Protein AF-A0A1M2VSK2-F1 (afdb_monomer_lite)

pLDDT: mean 83.76, std 17.04, range [34.66, 97.5]

Secondary structure (DSSP, 8-state):
--------------HHHHHTTHHHHHHHHHHHHH-HHHHHHHHT--STT-B-TT--BGGGHHHHHHHHHHHHH-GGGHHHHHHHHHTTHHHH-

Organism: Trametes pubescens (NCBI:txid154538)

Structure (mmCIF, N/CA/C/O backbone):
data_AF-A0A1M2VSK2-F1
#
_entry.id   AF-A0A1M2VSK2-F1
#
loop_
_atom_site.group_PDB
_atom_site.id
_atom_site.type_symbol
_atom_site.label_atom_id
_atom_site.label_alt_id
_atom_site.label_comp_id
_atom_site.label_asym_id
_atom_site.label_entity_id
_atom_site.label_seq_id
_atom_site.pdbx_PDB_ins_code
_atom_site.Cartn_x
_atom_site.Cartn_y
_atom_site.Cartn_z
_atom_site.occupancy
_atom_site.B_iso_or_equiv
_atom_site.auth_seq_id
_atom_site.auth_comp_id
_atom_site.auth_asym_id
_atom_site.auth_atom_id
_atom_site.pdbx_PDB_model_num
ATOM 1 N N . MET A 1 1 ? 34.321 -21.859 7.465 1.00 45.84 1 MET A N 1
ATOM 2 C CA . MET A 1 1 ? 33.126 -22.124 6.633 1.00 45.84 1 MET A CA 1
ATOM 3 C C . MET A 1 1 ? 31.898 -22.144 7.533 1.00 45.84 1 MET A C 1
ATOM 5 O O . MET A 1 1 ? 31.665 -23.164 8.166 1.00 45.84 1 MET A O 1
ATOM 9 N N . HIS A 1 2 ? 31.149 -21.045 7.640 1.00 34.66 2 HIS A N 1
ATOM 10 C CA . HIS A 1 2 ? 29.816 -21.027 8.260 1.00 34.66 2 HIS A CA 1
ATOM 11 C C . HIS A 1 2 ? 28.840 -20.345 7.293 1.00 34.66 2 HIS A C 1
ATOM 13 O O . HIS A 1 2 ? 29.039 -19.205 6.889 1.00 34.66 2 HIS A O 1
ATOM 19 N N . ARG A 1 3 ? 27.852 -21.141 6.877 1.00 41.84 3 ARG A N 1
ATOM 20 C CA . ARG A 1 3 ? 26.673 -20.835 6.057 1.00 41.84 3 ARG A CA 1
ATOM 21 C C . ARG A 1 3 ? 25.746 -19.978 6.942 1.00 41.84 3 ARG A C 1
ATOM 23 O O . ARG A 1 3 ? 25.564 -20.316 8.102 1.00 41.84 3 ARG A O 1
ATOM 30 N N . GLY A 1 4 ? 25.295 -18.802 6.521 1.00 47.41 4 GLY A N 1
ATOM 31 C CA . GLY A 1 4 ? 24.160 -18.659 5.614 1.00 47.41 4 GLY A CA 1
ATOM 32 C C . GLY A 1 4 ? 22.845 -18.675 6.400 1.00 47.41 4 GLY A C 1
ATOM 33 O O . GLY A 1 4 ? 22.307 -19.744 6.670 1.00 47.41 4 GLY A O 1
ATOM 34 N N . SER A 1 5 ? 22.360 -17.491 6.767 1.00 40.88 5 SER A N 1
ATOM 35 C CA . SER A 1 5 ? 20.948 -17.161 7.010 1.00 40.88 5 SER A CA 1
ATOM 36 C C . SER A 1 5 ? 20.861 -15.640 7.104 1.00 40.88 5 SER A C 1
ATOM 38 O O . SER A 1 5 ? 20.727 -15.070 8.182 1.00 40.88 5 SER A O 1
ATOM 40 N N . GLU A 1 6 ? 21.019 -14.970 5.962 1.00 41.69 6 GLU A N 1
ATOM 41 C CA . GLU A 1 6 ? 20.466 -13.627 5.820 1.00 41.69 6 GLU A CA 1
ATOM 42 C C . GLU A 1 6 ? 18.953 -13.808 5.778 1.00 41.69 6 GLU A C 1
ATOM 44 O O . GLU A 1 6 ? 18.364 -14.136 4.748 1.00 41.69 6 GLU A O 1
ATOM 49 N N . SER A 1 7 ? 18.328 -13.679 6.945 1.00 39.25 7 SER A N 1
ATOM 50 C CA . SER A 1 7 ? 16.919 -13.340 7.021 1.00 39.25 7 SER A CA 1
ATOM 51 C C . SER A 1 7 ? 16.742 -12.110 6.142 1.00 39.25 7 SER A C 1
ATOM 53 O O . SER A 1 7 ? 17.303 -11.059 6.450 1.00 39.25 7 SER A O 1
ATOM 55 N N . ILE A 1 8 ? 16.028 -12.246 5.024 1.00 44.28 8 ILE A N 1
ATOM 56 C CA . ILE A 1 8 ? 15.593 -11.096 4.238 1.00 44.28 8 ILE A CA 1
ATOM 57 C C . ILE A 1 8 ? 14.642 -10.336 5.158 1.00 44.28 8 ILE A C 1
ATOM 59 O O . ILE A 1 8 ? 13.453 -10.637 5.237 1.00 44.28 8 ILE A O 1
ATOM 63 N N . SER A 1 9 ? 15.203 -9.419 5.945 1.00 41.38 9 SER A N 1
ATOM 64 C CA . SER A 1 9 ? 14.434 -8.444 6.690 1.00 41.38 9 SER A CA 1
ATOM 65 C C . SER A 1 9 ? 13.658 -7.692 5.628 1.00 41.38 9 SER A C 1
ATOM 67 O O . SER A 1 9 ? 14.260 -7.096 4.735 1.00 41.38 9 SER A O 1
ATOM 69 N N . MET A 1 10 ? 12.335 -7.810 5.661 1.00 45.72 10 MET A N 1
ATOM 70 C CA . MET A 1 10 ? 11.450 -6.978 4.865 1.00 45.72 10 MET A CA 1
ATOM 71 C C . MET A 1 10 ? 11.843 -5.541 5.209 1.00 45.72 10 MET A C 1
ATOM 73 O O . MET A 1 10 ? 11.616 -5.101 6.333 1.00 45.72 10 MET A O 1
ATOM 77 N N . VAL A 1 11 ? 12.604 -4.897 4.320 1.00 52.56 11 VAL A N 1
ATOM 78 C CA . VAL A 1 11 ? 13.255 -3.617 4.603 1.00 52.56 11 VAL A CA 1
ATOM 79 C C . VAL A 1 11 ? 12.136 -2.612 4.814 1.00 52.56 11 VAL A C 1
ATOM 81 O O . VAL A 1 11 ? 11.529 -2.147 3.851 1.00 52.56 11 VAL A O 1
ATOM 84 N N . GLU A 1 12 ? 11.826 -2.304 6.072 1.00 55.69 12 GLU A N 1
ATOM 85 C CA . GLU A 1 12 ? 11.096 -1.086 6.380 1.00 55.69 12 GLU A CA 1
ATOM 86 C C . GLU A 1 12 ? 11.948 0.052 5.822 1.00 55.69 12 GLU A C 1
ATOM 88 O O . GLU A 1 12 ? 13.105 0.236 6.208 1.00 55.69 12 GLU A O 1
ATOM 93 N N . ALA A 1 13 ? 11.411 0.752 4.824 1.00 61.59 13 ALA A N 1
ATOM 94 C CA . ALA A 1 13 ? 12.073 1.906 4.250 1.00 61.59 13 ALA A CA 1
ATOM 95 C C . ALA A 1 13 ? 12.386 2.900 5.373 1.00 61.59 13 ALA A C 1
ATOM 97 O O . ALA A 1 13 ? 11.494 3.275 6.138 1.00 61.59 13 ALA A O 1
ATOM 98 N N . THR A 1 14 ? 13.650 3.314 5.488 1.00 67.56 14 THR A N 1
ATOM 99 C CA . THR A 1 14 ? 14.036 4.241 6.552 1.00 67.56 14 THR A CA 1
ATOM 100 C C . THR A 1 14 ? 13.298 5.574 6.375 1.00 67.56 14 THR A C 1
ATOM 102 O O . THR A 1 14 ? 12.995 5.966 5.240 1.00 67.56 14 THR A O 1
ATOM 105 N N . PRO A 1 15 ? 13.003 6.306 7.462 1.00 66.25 15 PRO A N 1
ATOM 106 C CA . PRO A 1 15 ? 12.352 7.612 7.377 1.00 66.25 15 PRO A CA 1
ATOM 107 C C . PRO A 1 15 ? 13.060 8.583 6.417 1.00 66.25 15 PRO A C 1
ATOM 109 O O . PRO A 1 15 ? 12.401 9.330 5.696 1.00 66.25 15 PRO A O 1
ATOM 112 N N . GLU A 1 16 ? 14.392 8.530 6.341 1.00 69.19 16 GLU A N 1
ATOM 113 C CA . GLU A 1 16 ? 15.209 9.353 5.442 1.00 69.19 16 GLU A CA 1
ATOM 114 C C . GLU A 1 16 ? 15.021 8.970 3.972 1.00 69.19 16 GLU A C 1
ATOM 116 O O . GLU A 1 16 ? 14.962 9.849 3.112 1.00 69.19 16 GLU A O 1
ATOM 121 N N . TYR A 1 17 ? 14.901 7.672 3.676 1.00 69.12 17 TYR A N 1
ATOM 122 C CA . TYR A 1 17 ? 14.592 7.192 2.331 1.00 69.12 17 TYR A CA 1
ATOM 123 C C . TYR A 1 17 ? 13.189 7.644 1.917 1.00 69.12 17 TYR A C 1
ATOM 125 O O . TYR A 1 17 ? 12.997 8.199 0.840 1.00 69.12 17 TYR A O 1
ATOM 133 N N . MET A 1 18 ? 12.209 7.504 2.809 1.00 71.69 18 MET A N 1
ATOM 134 C CA . MET A 1 18 ? 10.835 7.944 2.565 1.00 71.69 18 MET A CA 1
ATOM 135 C C . MET A 1 18 ? 10.745 9.460 2.325 1.00 71.69 18 MET A C 1
ATOM 137 O O . MET A 1 18 ? 10.048 9.898 1.408 1.00 71.69 18 MET A O 1
ATOM 141 N N . ALA A 1 19 ? 11.505 10.268 3.070 1.00 71.94 19 ALA A N 1
ATOM 142 C CA . ALA A 1 19 ? 11.537 11.722 2.907 1.00 71.94 19 ALA A CA 1
ATOM 143 C C . ALA A 1 19 ? 12.005 12.172 1.508 1.00 71.94 19 ALA A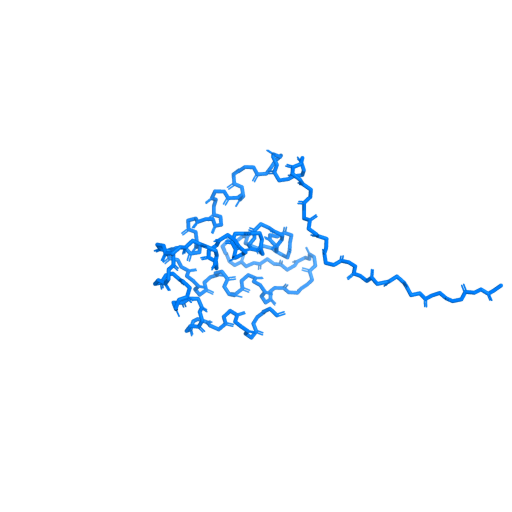 C 1
ATOM 145 O O . ALA A 1 19 ? 11.513 13.175 0.991 1.00 71.94 19 ALA A O 1
ATOM 146 N N . GLN A 1 20 ? 12.894 11.413 0.860 1.00 81.88 20 GLN A N 1
ATOM 147 C CA . GLN A 1 20 ? 13.358 11.698 -0.507 1.00 81.88 20 GLN A CA 1
ATOM 148 C C . GLN A 1 20 ? 12.310 11.372 -1.585 1.00 81.88 20 GLN A C 1
ATOM 150 O O . GLN A 1 20 ? 12.473 11.742 -2.746 1.00 81.88 20 GLN A O 1
ATOM 155 N N . HIS A 1 21 ? 11.217 10.702 -1.213 1.00 85.00 21 HIS A N 1
ATOM 156 C CA . HIS A 1 21 ? 10.203 10.184 -2.130 1.00 85.00 21 HIS A CA 1
ATOM 157 C C . HIS A 1 21 ? 8.784 10.661 -1.783 1.00 85.00 21 HIS A C 1
ATOM 159 O O . HIS A 1 21 ? 7.807 9.951 -2.028 1.00 85.00 21 HIS A O 1
ATOM 165 N N . ALA A 1 22 ? 8.654 11.885 -1.259 1.00 85.50 22 ALA A N 1
ATOM 166 C CA . ALA A 1 22 ? 7.377 12.470 -0.839 1.00 85.50 22 ALA A CA 1
ATOM 167 C C . ALA A 1 22 ? 6.274 12.392 -1.916 1.00 85.50 22 ALA A C 1
ATOM 169 O O . ALA A 1 22 ? 5.134 12.044 -1.610 1.00 85.50 22 ALA A O 1
ATOM 170 N N . GLU A 1 23 ? 6.612 12.629 -3.188 1.00 87.31 23 GLU A N 1
ATOM 171 C CA . GLU A 1 23 ? 5.658 12.524 -4.302 1.00 87.31 23 GLU A CA 1
ATOM 172 C C . GLU A 1 23 ? 5.142 11.094 -4.515 1.00 87.31 23 GLU A C 1
ATOM 174 O O . GLU A 1 23 ? 3.961 10.897 -4.799 1.00 87.31 23 GLU A O 1
ATOM 179 N N . ARG A 1 24 ? 6.003 10.077 -4.351 1.00 89.25 24 ARG A N 1
ATOM 180 C CA . ARG A 1 24 ? 5.591 8.668 -4.455 1.00 89.25 24 ARG A CA 1
ATOM 181 C C . ARG A 1 24 ? 4.681 8.281 -3.297 1.00 89.25 24 ARG A C 1
ATOM 183 O O . ARG A 1 24 ? 3.677 7.611 -3.513 1.00 89.25 24 ARG A O 1
ATOM 190 N N . ILE A 1 25 ? 5.001 8.742 -2.090 1.00 88.44 25 ILE A N 1
ATOM 191 C CA . ILE A 1 25 ? 4.186 8.503 -0.893 1.00 88.44 25 ILE A CA 1
ATOM 192 C C . ILE A 1 25 ? 2.796 9.113 -1.064 1.00 88.44 25 ILE A C 1
ATOM 194 O O . ILE A 1 25 ? 1.795 8.432 -0.839 1.00 88.44 25 ILE A O 1
ATOM 198 N N . GLN A 1 26 ? 2.723 10.375 -1.496 1.00 91.06 26 GLN A N 1
ATOM 199 C CA . GLN A 1 26 ? 1.442 11.043 -1.703 1.00 91.06 26 GLN A CA 1
ATOM 200 C C . GLN A 1 26 ? 0.626 10.353 -2.803 1.00 91.06 26 GLN A C 1
ATOM 202 O O . GLN A 1 26 ? -0.546 10.059 -2.590 1.00 91.06 26 GLN A O 1
ATOM 207 N N . ARG A 1 27 ? 1.256 9.979 -3.923 1.00 93.38 27 ARG A N 1
ATOM 208 C CA . ARG A 1 27 ? 0.590 9.214 -4.986 1.00 93.38 27 ARG A CA 1
ATOM 209 C C . ARG A 1 27 ? -0.035 7.926 -4.458 1.00 93.38 27 ARG A C 1
ATOM 211 O O . ARG A 1 27 ? -1.189 7.640 -4.756 1.00 93.38 27 ARG A O 1
ATOM 218 N N . TRP A 1 28 ? 0.702 7.148 -3.667 1.00 94.56 28 TRP A N 1
ATOM 219 C CA . TRP A 1 28 ? 0.187 5.883 -3.144 1.00 94.56 28 TRP A CA 1
ATOM 220 C C . TRP A 1 28 ? -0.887 6.058 -2.081 1.00 94.56 28 TRP A C 1
ATOM 222 O O . TRP A 1 28 ? -1.800 5.236 -2.014 1.00 94.56 28 TRP A O 1
ATOM 232 N N . ARG A 1 29 ? -0.852 7.150 -1.310 1.00 92.06 29 ARG A N 1
ATOM 233 C CA . ARG A 1 29 ? -1.969 7.538 -0.442 1.00 92.06 29 ARG A CA 1
ATOM 234 C C . ARG A 1 29 ? -3.248 7.747 -1.255 1.00 92.06 29 ARG A C 1
ATOM 236 O O . ARG A 1 29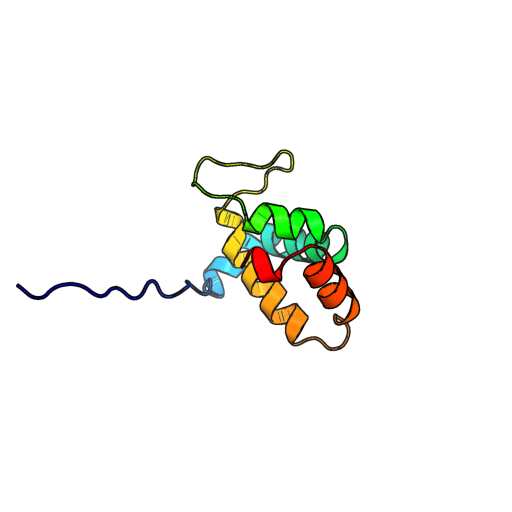 ? -4.283 7.202 -0.879 1.00 92.06 29 ARG A O 1
ATOM 243 N N . ASP A 1 30 ? -3.154 8.460 -2.372 1.00 94.25 30 ASP A N 1
ATOM 244 C CA . ASP A 1 30 ? -4.305 8.758 -3.227 1.00 94.25 30 ASP A CA 1
ATOM 245 C C . ASP A 1 30 ? -4.810 7.500 -3.952 1.00 94.25 30 ASP A C 1
ATOM 247 O O . ASP A 1 30 ? -6.015 7.237 -3.983 1.00 94.25 30 ASP A O 1
ATOM 251 N N . VAL A 1 31 ? -3.905 6.664 -4.476 1.00 96.00 31 VAL A N 1
ATOM 252 C CA . VAL A 1 31 ? -4.264 5.411 -5.164 1.00 96.00 31 VAL A CA 1
ATOM 253 C C . VAL A 1 31 ? -4.915 4.414 -4.206 1.00 96.00 31 VAL A C 1
ATOM 255 O O . VAL A 1 31 ? -5.951 3.853 -4.541 1.00 96.00 31 VAL A O 1
ATOM 258 N N . LEU A 1 32 ? -4.391 4.225 -2.991 1.00 94.56 32 LEU A N 1
ATOM 259 C CA . LEU A 1 32 ? -4.986 3.299 -2.016 1.00 94.56 32 LEU A CA 1
ATOM 260 C C . LEU A 1 32 ? -6.423 3.680 -1.623 1.00 94.56 32 LEU A C 1
ATOM 262 O O . LEU A 1 32 ? -7.213 2.804 -1.276 1.00 94.56 32 LEU A O 1
ATOM 266 N N . GLN A 1 33 ? -6.770 4.967 -1.689 1.00 93.06 33 GLN A N 1
ATOM 267 C CA . GLN A 1 33 ? -8.119 5.459 -1.402 1.00 93.06 33 GLN A CA 1
ATOM 268 C C . GLN A 1 33 ? -9.050 5.400 -2.621 1.00 93.06 33 GLN A C 1
ATOM 270 O O . GLN A 1 33 ? -10.229 5.069 -2.476 1.00 93.06 33 GLN A O 1
ATOM 275 N N . SER A 1 34 ? -8.539 5.737 -3.807 1.00 95.38 34 SER A N 1
ATOM 276 C CA . SER A 1 34 ? -9.345 5.922 -5.022 1.00 95.38 34 SER A CA 1
ATOM 277 C C . SER A 1 34 ? -9.398 4.694 -5.935 1.00 95.38 34 SER A C 1
ATOM 2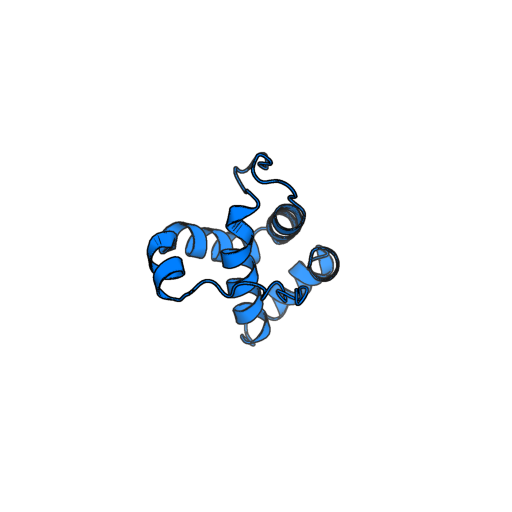79 O O . SER A 1 34 ? -10.440 4.437 -6.536 1.00 95.38 34 SER A O 1
ATOM 281 N N . ASP A 1 35 ? -8.322 3.907 -6.002 1.00 96.31 35 ASP A N 1
ATOM 282 C CA . ASP A 1 35 ? -8.218 2.686 -6.807 1.00 96.31 35 ASP A CA 1
ATOM 283 C C . ASP A 1 35 ? -7.485 1.554 -6.050 1.00 96.31 35 ASP A C 1
ATOM 285 O O . ASP A 1 35 ? -6.319 1.232 -6.318 1.00 96.31 35 ASP A O 1
ATOM 289 N N . PRO A 1 36 ? -8.187 0.885 -5.115 1.00 95.31 36 PRO A N 1
ATOM 290 C CA . PRO A 1 36 ? -7.658 -0.267 -4.386 1.00 95.31 36 PRO A CA 1
ATOM 291 C C . PRO A 1 36 ? -7.180 -1.403 -5.299 1.00 95.31 36 PRO A C 1
ATOM 293 O O . PRO A 1 36 ? -6.232 -2.109 -4.962 1.00 95.31 36 PRO A O 1
ATOM 296 N N . ARG A 1 37 ? -7.797 -1.580 -6.477 1.00 95.88 37 ARG A N 1
ATOM 297 C CA . ARG A 1 37 ? -7.426 -2.650 -7.415 1.00 95.88 37 ARG A CA 1
ATOM 298 C C . ARG A 1 37 ? -6.076 -2.378 -8.054 1.00 95.88 37 ARG A C 1
ATOM 300 O O . ARG A 1 37 ? -5.288 -3.309 -8.190 1.00 95.88 37 ARG A O 1
ATOM 307 N N . ARG A 1 38 ? -5.788 -1.128 -8.426 1.00 95.75 38 ARG A N 1
ATOM 308 C CA . ARG A 1 38 ? -4.457 -0.737 -8.907 1.00 95.75 38 ARG A CA 1
ATOM 309 C C . ARG A 1 38 ? -3.392 -0.965 -7.839 1.00 95.75 38 ARG A C 1
ATOM 311 O O . ARG A 1 38 ? -2.357 -1.545 -8.150 1.00 95.75 38 ARG A O 1
ATOM 318 N N . ALA A 1 39 ? -3.663 -0.596 -6.586 1.00 94.94 39 ALA A N 1
ATOM 319 C CA . ALA A 1 39 ? -2.732 -0.858 -5.489 1.00 94.94 39 ALA A CA 1
ATOM 320 C C . ALA A 1 39 ? -2.421 -2.352 -5.324 1.00 94.94 39 ALA A C 1
ATOM 322 O O . ALA A 1 39 ? -1.254 -2.728 -5.224 1.00 94.94 39 ALA A O 1
ATOM 323 N N . VAL A 1 40 ? -3.444 -3.210 -5.379 1.00 95.25 40 VAL A N 1
ATOM 324 C CA . VAL A 1 40 ? -3.248 -4.666 -5.347 1.00 95.25 40 VAL A CA 1
ATOM 325 C C . VAL A 1 40 ? -2.459 -5.149 -6.566 1.00 95.25 40 VAL A C 1
ATOM 327 O O . VAL A 1 40 ? -1.516 -5.917 -6.398 1.00 95.25 40 VAL A O 1
ATOM 330 N N . ARG A 1 41 ? -2.769 -4.673 -7.782 1.00 94.56 41 ARG A N 1
ATOM 331 C CA . ARG A 1 41 ? -1.999 -5.029 -8.989 1.00 94.56 41 ARG A CA 1
ATOM 332 C C . ARG A 1 41 ? -0.521 -4.675 -8.845 1.00 94.56 41 ARG A C 1
ATOM 334 O O . ARG A 1 41 ? 0.311 -5.517 -9.172 1.00 94.56 41 ARG A O 1
ATOM 341 N N . MET A 1 42 ? -0.190 -3.494 -8.322 1.00 95.00 42 MET A N 1
ATOM 342 C CA . MET A 1 42 ? 1.207 -3.104 -8.112 1.00 95.00 42 MET A CA 1
ATOM 343 C C . MET A 1 42 ? 1.941 -4.085 -7.195 1.00 95.00 42 MET A C 1
ATOM 345 O O . MET A 1 42 ? 3.029 -4.532 -7.544 1.00 95.00 42 MET A O 1
ATOM 349 N N . LEU A 1 43 ? 1.317 -4.511 -6.090 1.00 94.19 43 LEU A N 1
ATOM 350 C CA . LEU A 1 43 ? 1.911 -5.491 -5.167 1.00 94.19 43 LEU A CA 1
ATOM 351 C C . LEU A 1 43 ? 2.212 -6.848 -5.829 1.00 94.19 43 LEU A C 1
ATOM 353 O O . LEU A 1 43 ? 3.088 -7.586 -5.376 1.00 94.19 43 LEU A O 1
ATOM 357 N N . THR A 1 44 ? 1.524 -7.174 -6.927 1.00 92.75 44 THR A N 1
ATOM 358 C CA . THR A 1 44 ? 1.779 -8.398 -7.701 1.00 92.75 44 THR A CA 1
ATOM 359 C C . THR A 1 44 ? 2.884 -8.259 -8.752 1.00 92.75 44 THR A C 1
ATOM 361 O O . THR A 1 44 ? 3.287 -9.269 -9.332 1.00 92.75 44 THR A O 1
ATOM 364 N N . ILE A 1 45 ? 3.409 -7.052 -9.000 1.00 92.00 45 ILE A N 1
ATOM 365 C CA . ILE A 1 45 ? 4.487 -6.835 -9.973 1.00 92.00 45 ILE A CA 1
ATOM 366 C C . ILE A 1 45 ? 5.759 -7.521 -9.469 1.00 92.00 45 ILE A C 1
ATOM 368 O O . ILE A 1 45 ?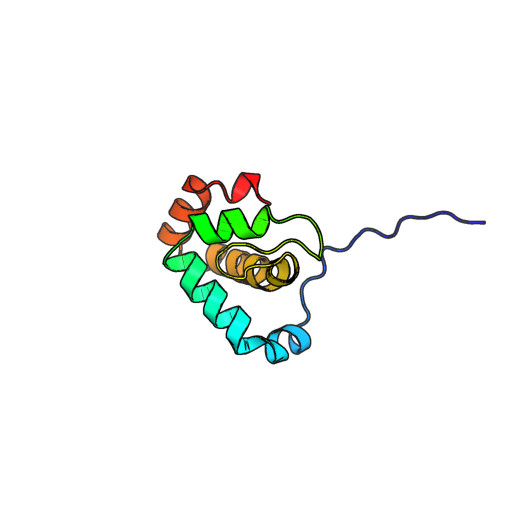 6.293 -7.219 -8.401 1.00 92.00 45 ILE A O 1
ATOM 372 N N . ARG A 1 46 ? 6.265 -8.467 -10.265 1.00 85.62 46 ARG A N 1
ATOM 373 C CA . ARG A 1 46 ? 7.523 -9.178 -10.013 1.00 85.62 46 ARG A CA 1
ATOM 374 C C . ARG A 1 46 ? 8.553 -8.806 -11.079 1.00 85.62 46 ARG A C 1
ATOM 376 O O . ARG A 1 46 ? 8.229 -8.752 -12.263 1.00 85.62 46 ARG A O 1
ATOM 383 N N . GLY A 1 47 ? 9.803 -8.622 -10.655 1.00 78.81 47 GLY A N 1
ATOM 384 C CA . GLY A 1 47 ? 10.933 -8.274 -11.525 1.00 78.81 47 GLY A CA 1
ATOM 385 C C . GLY A 1 47 ? 11.191 -6.765 -11.623 1.00 78.81 47 GLY A C 1
ATOM 386 O O . GLY A 1 47 ? 10.264 -5.965 -11.651 1.00 78.81 47 GLY A O 1
ATOM 387 N N . LEU A 1 48 ? 12.471 -6.379 -11.668 1.00 72.75 48 LEU A N 1
ATOM 388 C CA . LEU A 1 48 ? 12.908 -4.972 -11.637 1.00 72.75 48 LEU A CA 1
ATOM 389 C C . LEU A 1 48 ? 12.637 -4.205 -12.941 1.00 72.75 48 LEU A C 1
ATOM 391 O O . LEU A 1 48 ? 12.602 -2.981 -12.926 1.00 72.75 48 LEU A O 1
ATOM 395 N N . SER A 1 49 ? 12.454 -4.914 -14.056 1.00 79.19 49 SER A N 1
ATOM 396 C CA . SER A 1 49 ? 12.131 -4.344 -15.371 1.00 79.19 49 SER A CA 1
ATOM 397 C C . SER A 1 49 ? 10.632 -4.360 -15.679 1.00 79.19 49 SER A C 1
ATOM 399 O O . SER A 1 49 ? 10.241 -4.055 -16.802 1.00 79.19 49 SER A O 1
ATOM 401 N N . SER A 1 50 ? 9.806 -4.800 -14.729 1.00 87.56 50 SER A N 1
ATOM 402 C CA . SER A 1 50 ? 8.363 -4.917 -14.912 1.00 87.56 50 SER A CA 1
ATOM 403 C C . SER A 1 50 ? 7.686 -3.620 -14.485 1.00 87.56 50 SER A C 1
ATOM 405 O O . SER A 1 50 ? 7.896 -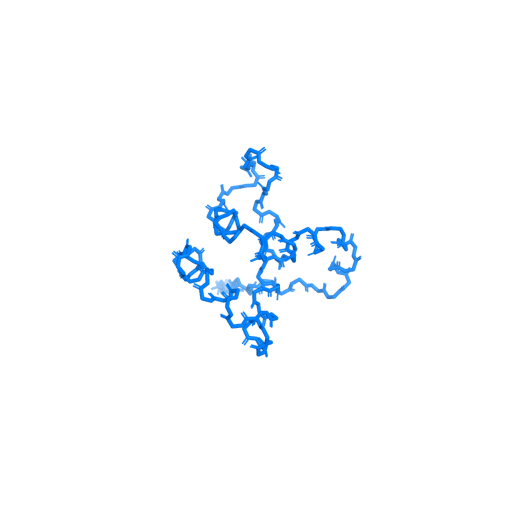3.138 -13.370 1.00 87.56 50 SER A O 1
ATOM 407 N N . GLU A 1 51 ? 6.854 -3.088 -15.372 1.00 93.06 51 GLU A N 1
ATOM 408 C CA . GLU A 1 51 ? 6.137 -1.828 -15.202 1.00 93.06 51 GLU A CA 1
ATOM 409 C C . GLU A 1 51 ? 4.677 -2.030 -15.621 1.00 93.06 51 GLU A C 1
ATOM 411 O O . GLU A 1 51 ? 4.383 -2.738 -16.589 1.00 93.06 51 GLU A O 1
ATOM 416 N N . SER A 1 52 ? 3.752 -1.452 -14.860 1.00 91.38 52 SER A N 1
ATOM 417 C CA . SER A 1 52 ? 2.335 -1.407 -15.234 1.00 91.38 52 SER A CA 1
ATOM 418 C C . SER A 1 52 ? 2.068 -0.345 -16.305 1.00 91.38 52 SER A C 1
ATOM 420 O O . SER A 1 52 ? 2.905 0.507 -16.586 1.00 91.38 52 SER A O 1
ATOM 422 N N . ILE A 1 53 ? 0.864 -0.350 -16.882 1.00 90.06 53 ILE A N 1
ATOM 423 C CA . ILE A 1 53 ? 0.443 0.683 -17.846 1.00 90.06 53 ILE A CA 1
ATOM 424 C C . ILE A 1 53 ? 0.460 2.071 -17.191 1.00 90.06 53 ILE A C 1
ATOM 426 O O . ILE A 1 53 ? 0.709 3.079 -17.846 1.00 90.06 53 ILE A O 1
ATOM 430 N N . GLU A 1 54 ? 0.201 2.122 -15.889 1.00 91.62 54 GLU A N 1
ATOM 431 C CA . GLU A 1 54 ? 0.147 3.341 -15.104 1.00 91.62 54 GLU A CA 1
ATOM 432 C C . GLU A 1 54 ? 1.516 3.796 -14.560 1.00 91.62 54 GLU A C 1
ATOM 434 O O . GLU A 1 54 ? 1.577 4.782 -13.819 1.00 91.62 54 GLU A O 1
ATOM 439 N N . GLY A 1 55 ? 2.597 3.095 -14.925 1.00 91.88 55 GLY A N 1
ATOM 440 C CA . GLY A 1 55 ? 3.975 3.410 -14.541 1.00 91.88 55 G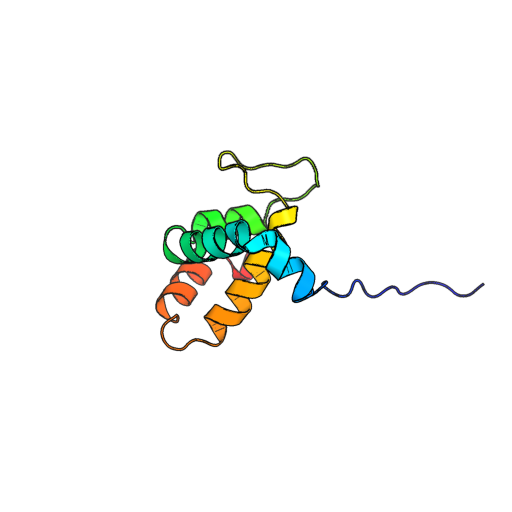LY A CA 1
ATOM 441 C C . GLY A 1 55 ? 4.415 2.867 -13.177 1.00 91.88 55 GLY A C 1
ATOM 442 O O . GLY A 1 55 ? 5.484 3.217 -12.680 1.00 91.88 55 GLY A O 1
ATOM 443 N N . ASP A 1 56 ? 3.589 2.035 -12.539 1.00 94.00 56 ASP A N 1
ATOM 444 C CA . ASP A 1 56 ? 3.918 1.406 -11.256 1.00 94.00 56 ASP A CA 1
ATOM 445 C C . ASP A 1 56 ? 4.955 0.295 -11.438 1.00 94.00 56 ASP A C 1
ATOM 447 O O . ASP A 1 56 ? 4.859 -0.501 -12.376 1.00 94.00 56 ASP A O 1
ATOM 451 N N . THR A 1 57 ? 5.902 0.202 -10.509 1.00 93.25 57 THR A N 1
ATOM 452 C CA . THR A 1 57 ? 7.024 -0.745 -10.557 1.00 93.25 57 THR A CA 1
ATOM 453 C C . THR A 1 57 ? 7.173 -1.493 -9.236 1.00 93.25 57 THR A C 1
ATOM 455 O O . THR A 1 57 ? 6.674 -1.060 -8.200 1.00 93.25 57 THR A O 1
ATOM 458 N N . ALA A 1 58 ? 7.957 -2.575 -9.216 1.00 91.12 58 ALA A N 1
ATOM 459 C CA . ALA A 1 58 ? 8.278 -3.277 -7.966 1.00 91.12 58 ALA A CA 1
ATOM 460 C C . ALA A 1 58 ? 8.966 -2.372 -6.914 1.00 91.12 58 ALA A C 1
ATOM 462 O O . ALA A 1 58 ? 8.872 -2.639 -5.713 1.00 91.12 58 ALA A O 1
ATOM 463 N N . LEU A 1 59 ? 9.617 -1.281 -7.345 1.00 90.31 59 LEU A N 1
ATOM 464 C CA . LEU A 1 59 ? 10.249 -0.290 -6.464 1.00 90.31 59 LEU A CA 1
ATOM 465 C C . LEU A 1 59 ? 9.235 0.525 -5.654 1.00 90.31 59 LEU A C 1
ATOM 467 O O . LEU A 1 59 ? 9.616 1.198 -4.702 1.00 90.31 59 LEU A O 1
ATOM 471 N N . ASP A 1 60 ? 7.954 0.469 -6.012 1.00 92.50 60 ASP A N 1
ATOM 472 C CA . ASP A 1 60 ? 6.898 1.170 -5.296 1.00 92.50 60 ASP A CA 1
ATOM 473 C C . ASP A 1 60 ? 6.385 0.413 -4.060 1.00 92.50 60 ASP A C 1
ATOM 475 O O . ASP A 1 60 ? 5.693 0.993 -3.217 1.00 92.50 60 ASP A O 1
ATOM 479 N N . THR A 1 61 ? 6.776 -0.860 -3.913 1.00 92.12 61 THR A N 1
ATOM 480 C CA . THR A 1 61 ? 6.370 -1.742 -2.808 1.00 92.12 61 THR A CA 1
ATOM 481 C C . THR A 1 61 ? 6.550 -1.100 -1.428 1.00 92.12 61 THR A C 1
ATOM 483 O O . THR A 1 61 ? 5.579 -1.098 -0.670 1.00 92.12 61 THR A O 1
ATOM 486 N N . PRO A 1 62 ? 7.708 -0.504 -1.070 1.00 91.25 62 PRO A N 1
ATOM 487 C CA . PRO A 1 62 ? 7.896 0.039 0.274 1.00 91.25 62 PRO A CA 1
ATOM 488 C C . PRO A 1 62 ? 6.880 1.134 0.617 1.00 91.25 62 PRO A C 1
ATOM 490 O O . PRO A 1 62 ? 6.337 1.136 1.718 1.00 91.25 62 PRO A O 1
ATOM 493 N N . TYR A 1 63 ? 6.543 2.012 -0.335 1.00 91.81 63 TYR A N 1
ATOM 494 C CA . TYR A 1 63 ? 5.590 3.101 -0.094 1.00 91.81 63 TYR A CA 1
ATOM 495 C C . TYR A 1 63 ? 4.172 2.577 0.153 1.00 91.81 63 TYR A C 1
ATOM 497 O O . TYR A 1 63 ? 3.463 3.089 1.023 1.00 91.81 63 TYR A O 1
ATOM 505 N N . VAL A 1 64 ? 3.765 1.534 -0.577 1.00 93.56 64 VAL A N 1
ATOM 506 C CA . VAL A 1 64 ? 2.446 0.916 -0.396 1.00 93.56 64 VAL A CA 1
ATOM 507 C C . VAL A 1 64 ? 2.372 0.120 0.893 1.00 93.56 64 VAL A C 1
ATOM 509 O O . VAL A 1 64 ? 1.399 0.278 1.625 1.00 93.56 64 VAL A O 1
ATOM 512 N N . ILE A 1 65 ? 3.396 -0.668 1.227 1.00 93.44 65 ILE A N 1
ATOM 513 C CA . ILE A 1 65 ? 3.436 -1.418 2.490 1.00 93.44 65 ILE A CA 1
ATOM 514 C C . ILE A 1 65 ? 3.385 -0.471 3.691 1.00 93.44 65 ILE A C 1
ATOM 516 O O . ILE A 1 65 ? 2.574 -0.685 4.595 1.00 93.44 65 ILE A O 1
ATOM 520 N N . THR A 1 66 ? 4.174 0.610 3.687 1.00 90.38 66 THR A N 1
ATOM 521 C CA . THR A 1 66 ? 4.124 1.613 4.759 1.00 90.38 66 THR A CA 1
ATOM 522 C C . THR A 1 66 ? 2.720 2.195 4.903 1.00 90.38 66 THR A C 1
ATOM 524 O O . THR A 1 66 ? 2.175 2.208 6.008 1.00 90.38 66 THR A O 1
ATOM 527 N N . ARG A 1 67 ? 2.082 2.610 3.799 1.00 91.62 67 ARG A N 1
ATOM 528 C CA . ARG A 1 67 ? 0.742 3.206 3.873 1.00 91.62 67 ARG A CA 1
ATOM 529 C C . ARG A 1 67 ? -0.339 2.200 4.275 1.00 91.62 67 ARG A C 1
ATOM 531 O O . ARG A 1 67 ? -1.255 2.568 5.006 1.00 91.62 67 ARG A O 1
ATOM 538 N N . LEU A 1 68 ? -0.239 0.935 3.864 1.00 93.19 68 LEU A N 1
ATOM 539 C CA . LEU A 1 68 ? -1.126 -0.128 4.351 1.00 93.19 68 LEU A CA 1
ATOM 540 C C . LEU A 1 68 ? -1.001 -0.299 5.870 1.00 93.19 68 LEU A C 1
ATOM 542 O O . LEU A 1 68 ? -2.015 -0.392 6.562 1.00 93.19 68 LEU A O 1
ATOM 546 N N . GLY A 1 69 ? 0.224 -0.260 6.400 1.00 91.38 69 GLY A N 1
ATOM 547 C CA . GLY A 1 69 ? 0.474 -0.297 7.841 1.00 91.38 69 GLY A CA 1
ATOM 548 C C . GLY A 1 69 ? -0.162 0.871 8.605 1.00 91.38 69 GLY A C 1
ATOM 549 O O . GLY A 1 69 ? -0.620 0.685 9.733 1.00 91.38 69 GLY A O 1
ATOM 550 N N . GLU A 1 70 ? -0.227 2.059 8.002 1.00 90.56 70 GLU A N 1
ATOM 551 C CA . GLU A 1 70 ? -0.942 3.220 8.552 1.00 90.56 70 GLU A CA 1
ATOM 552 C C . GLU A 1 70 ? -2.467 3.034 8.490 1.00 90.56 70 GLU A C 1
ATOM 554 O O . GLU A 1 70 ? -3.147 3.205 9.500 1.00 90.56 70 GLU A O 1
ATOM 559 N N . ILE A 1 71 ? -3.001 2.604 7.340 1.00 91.50 71 ILE A N 1
ATOM 560 C CA . ILE A 1 71 ? -4.440 2.366 7.117 1.00 91.50 71 ILE A CA 1
ATOM 561 C C . ILE A 1 71 ? -5.018 1.397 8.152 1.00 91.50 71 ILE A C 1
ATOM 563 O O . ILE A 1 71 ? -6.097 1.642 8.682 1.00 91.50 71 ILE A O 1
ATOM 567 N N . VAL A 1 72 ? -4.297 0.321 8.480 1.00 90.31 72 VAL A N 1
ATOM 568 C CA . VAL A 1 72 ? -4.753 -0.672 9.469 1.00 90.31 72 VAL A CA 1
ATOM 569 C C . VAL A 1 72 ? -4.844 -0.080 10.886 1.00 90.31 72 VAL A C 1
ATOM 571 O O . VAL A 1 72 ? -5.627 -0.559 11.707 1.00 90.31 72 VAL A O 1
ATOM 574 N N . LYS A 1 73 ? -4.071 0.970 11.190 1.00 90.94 73 LYS A N 1
ATOM 575 C CA . LYS A 1 73 ? -4.055 1.641 12.503 1.00 90.94 73 LYS A CA 1
ATOM 576 C C . LYS A 1 73 ? -5.077 2.782 12.601 1.00 90.94 73 LYS A C 1
ATOM 578 O O . LYS A 1 73 ? -5.503 3.131 13.702 1.00 90.94 73 LYS A O 1
ATOM 583 N N . GLU A 1 74 ? -5.474 3.369 11.475 1.00 91.44 74 GLU A N 1
ATOM 584 C CA . GLU A 1 74 ? -6.409 4.494 11.394 1.00 91.44 74 GLU A CA 1
ATOM 585 C C . GLU A 1 74 ? -7.871 4.015 11.418 1.00 91.44 74 GLU A C 1
ATOM 587 O O . GLU A 1 74 ? -8.354 3.401 10.469 1.00 91.44 74 GLU A O 1
ATOM 592 N N . LYS A 1 75 ? -8.630 4.348 12.474 1.00 82.12 75 LYS A N 1
ATOM 593 C CA . LYS A 1 75 ? -10.056 3.960 12.580 1.00 82.12 75 LYS A CA 1
ATOM 594 C C . LYS A 1 75 ? -10.912 4.471 11.413 1.00 82.12 75 LYS A C 1
ATOM 596 O O . LYS A 1 75 ? -11.783 3.742 10.945 1.00 82.12 75 LYS A O 1
ATOM 601 N N . GLU A 1 76 ? -10.637 5.684 10.938 1.00 84.81 76 GLU A N 1
ATOM 602 C CA . GLU A 1 76 ? -11.331 6.319 9.804 1.00 84.81 76 GLU A CA 1
ATOM 603 C C . GLU A 1 76 ? -11.083 5.588 8.471 1.00 84.81 76 GLU A C 1
ATOM 605 O O . GLU A 1 76 ? -11.862 5.704 7.530 1.00 84.81 76 GLU A O 1
ATOM 610 N N . SER A 1 77 ? -10.025 4.774 8.393 1.00 89.44 77 SER A N 1
ATOM 611 C CA . SER A 1 77 ? -9.627 4.055 7.181 1.00 89.44 77 SER A CA 1
ATOM 612 C C . SER A 1 77 ? -10.255 2.655 7.077 1.00 89.44 77 SER A C 1
ATOM 614 O O . SER A 1 77 ? -9.876 1.870 6.206 1.00 89.44 77 SER A O 1
ATOM 616 N N . ARG A 1 78 ? -11.251 2.324 7.917 1.00 90.69 78 ARG A N 1
ATOM 617 C CA . ARG A 1 78 ? -11.918 1.007 7.920 1.00 90.69 78 ARG A CA 1
ATOM 618 C C . ARG A 1 78 ? -12.570 0.659 6.579 1.00 90.69 78 ARG A C 1
ATOM 620 O O . ARG A 1 78 ? -12.433 -0.474 6.119 1.00 90.69 78 ARG A O 1
ATOM 627 N N . ASP A 1 79 ? -13.239 1.616 5.943 1.00 93.81 79 ASP A N 1
ATOM 628 C CA . ASP A 1 79 ? -13.887 1.399 4.643 1.00 93.81 79 ASP A CA 1
ATOM 629 C C . ASP A 1 79 ? -12.858 1.218 3.523 1.00 93.81 79 ASP A C 1
ATOM 631 O O . ASP A 1 79 ? -13.048 0.408 2.615 1.00 93.81 79 ASP A O 1
ATOM 635 N N . VAL A 1 80 ? -11.736 1.940 3.605 1.00 94.19 80 VAL A N 1
ATOM 636 C CA . VAL A 1 80 ? -10.604 1.781 2.683 1.00 94.19 80 VAL A CA 1
ATOM 637 C C . VAL A 1 80 ? -10.009 0.382 2.832 1.00 94.19 80 VAL A C 1
ATOM 639 O O . VAL A 1 80 ? -9.831 -0.316 1.836 1.00 94.19 80 VAL A O 1
ATOM 642 N N . TRP A 1 81 ? -9.783 -0.071 4.069 1.00 95.06 81 TRP A N 1
ATOM 643 C CA . TRP A 1 81 ? -9.304 -1.424 4.344 1.00 95.06 81 TRP A CA 1
ATOM 644 C C . TRP A 1 81 ? -10.249 -2.498 3.794 1.00 95.06 81 TRP A C 1
ATOM 646 O O . TRP A 1 81 ? -9.794 -3.423 3.127 1.00 95.06 81 TRP A O 1
ATOM 656 N N . ALA A 1 82 ? -11.563 -2.359 3.993 1.00 95.31 82 ALA A N 1
ATOM 657 C CA . ALA A 1 82 ? -12.540 -3.310 3.461 1.00 95.31 82 ALA A CA 1
ATOM 658 C C . ALA A 1 82 ? -12.477 -3.418 1.926 1.00 95.31 82 ALA A C 1
ATOM 660 O O . ALA A 1 82 ? -12.479 -4.524 1.388 1.00 95.31 82 ALA A O 1
ATOM 661 N N . LYS A 1 83 ? -12.347 -2.286 1.219 1.00 96.50 83 LYS A N 1
ATOM 662 C CA . LYS A 1 83 ? -12.193 -2.269 -0.246 1.00 96.50 83 LYS A CA 1
ATOM 663 C C . LYS A 1 83 ? -10.875 -2.891 -0.710 1.00 96.50 83 LYS A C 1
ATOM 665 O O . LYS A 1 83 ? -10.844 -3.528 -1.757 1.00 96.50 83 LYS A O 1
ATOM 670 N N . LEU A 1 84 ? -9.792 -2.718 0.046 1.00 96.50 84 LEU A N 1
ATOM 671 C CA . LEU A 1 84 ? -8.504 -3.352 -0.247 1.00 96.50 84 LEU A CA 1
ATOM 672 C C . LEU A 1 84 ? -8.571 -4.871 -0.059 1.00 96.50 84 LEU A C 1
ATOM 674 O O . LEU A 1 84 ? -8.042 -5.614 -0.885 1.00 96.50 84 LEU A O 1
ATOM 678 N N . VAL A 1 85 ? -9.251 -5.339 0.992 1.00 96.31 85 VAL A N 1
ATOM 679 C CA . VAL A 1 85 ? -9.499 -6.772 1.218 1.00 96.31 85 VAL A CA 1
ATOM 680 C C . VAL A 1 85 ? -10.328 -7.364 0.079 1.00 96.31 85 VAL A C 1
ATOM 682 O O . VAL A 1 85 ? -9.921 -8.382 -0.474 1.00 96.31 85 VAL A O 1
ATOM 685 N N . ASP A 1 86 ? -11.417 -6.704 -0.325 1.00 97.50 86 ASP A N 1
ATOM 686 C CA . ASP A 1 86 ? -12.239 -7.118 -1.474 1.00 97.50 86 ASP A CA 1
ATOM 687 C C . ASP A 1 86 ? -11.440 -7.135 -2.789 1.00 97.50 86 ASP A C 1
ATOM 689 O O . ASP A 1 86 ? -11.574 -8.043 -3.606 1.00 97.50 86 ASP A O 1
ATOM 693 N N . ALA A 1 87 ? -10.527 -6.176 -2.965 1.00 96.62 87 ALA A N 1
ATOM 694 C CA . ALA A 1 87 ? -9.619 -6.137 -4.106 1.00 96.62 87 ALA A CA 1
ATOM 695 C C . ALA A 1 87 ? -8.529 -7.228 -4.078 1.00 96.62 87 ALA A C 1
ATOM 697 O O . ALA A 1 87 ? -7.835 -7.393 -5.079 1.00 96.62 87 ALA A O 1
ATOM 698 N N . GLY A 1 88 ? -8.375 -7.969 -2.975 1.00 96.94 88 GLY A N 1
ATOM 699 C CA . GLY A 1 88 ? -7.433 -9.082 -2.859 1.00 96.94 88 GLY A CA 1
ATOM 700 C C . GLY A 1 88 ? -6.079 -8.729 -2.243 1.00 96.94 88 GLY A C 1
ATOM 701 O O . GLY A 1 88 ? -5.120 -9.473 -2.444 1.00 96.94 88 GLY A O 1
ATOM 702 N N . VAL A 1 89 ? -5.968 -7.638 -1.470 1.00 96.00 89 VAL A N 1
ATOM 703 C CA . VAL A 1 89 ? -4.686 -7.221 -0.859 1.00 96.00 89 VAL A CA 1
ATOM 704 C C . VAL A 1 89 ? -4.059 -8.313 0.010 1.00 96.00 89 VAL A C 1
ATOM 706 O O . VAL A 1 89 ? -2.846 -8.466 0.013 1.00 96.00 89 VAL A O 1
ATOM 709 N N . VAL A 1 90 ? -4.878 -9.128 0.681 1.00 94.62 90 VAL A N 1
ATOM 710 C CA . VAL A 1 90 ? -4.409 -10.236 1.532 1.00 94.62 90 VAL A CA 1
ATOM 711 C C . VAL A 1 90 ? -3.700 -11.323 0.721 1.00 94.62 90 VAL A C 1
ATOM 713 O O . VAL A 1 90 ? -2.821 -11.985 1.248 1.00 94.62 90 VAL A O 1
ATOM 716 N N . SER A 1 91 ? -4.074 -11.516 -0.546 1.00 94.62 91 SER A N 1
ATOM 717 C CA . SER A 1 91 ? -3.432 -12.494 -1.434 1.00 94.62 91 SER A CA 1
ATOM 718 C C . SER A 1 91 ? -2.210 -11.936 -2.163 1.00 94.62 91 SER A C 1
ATOM 720 O O . SER A 1 91 ? -1.414 -12.712 -2.685 1.00 94.62 91 SER A O 1
ATOM 722 N N . ALA A 1 92 ? -2.099 -10.610 -2.267 1.00 92.12 92 ALA A N 1
ATOM 723 C CA . ALA A 1 92 ? -0.988 -9.950 -2.948 1.00 92.12 92 ALA A CA 1
ATOM 724 C C . ALA A 1 92 ? 0.225 -9.705 -2.036 1.00 92.12 92 ALA A C 1
ATOM 726 O O . ALA A 1 92 ? 1.343 -9.595 -2.545 1.00 92.12 92 ALA A O 1
ATOM 727 N N . LEU A 1 93 ? -0.007 -9.617 -0.721 1.00 87.75 93 LEU A N 1
ATOM 728 C CA . LEU A 1 93 ? 1.021 -9.631 0.325 1.00 87.75 93 LEU A CA 1
ATOM 729 C C . LEU A 1 93 ? 1.540 -11.055 0.553 1.00 87.75 93 LEU A C 1
ATOM 731 O O . LEU A 1 93 ? 2.780 -11.204 0.634 1.00 87.75 93 LEU A O 1
#

Sequence (93 aa):
MHRGSESISMVEATPEYMAQHAERIQRWRDVLQSDPRRAVRMLTIRGLSSESIEGDTALDTPYVITRLGEIVKEKESRDVWAKLVDAGVVSAL

Foldseek 3Di:
DDDDDPPPPPDQQDPVNVVVVVVLLVVLVCCLQPPLLVLLVLLQADDQPTADPVGRGVVSVNSNVVVVVVLVVDPVSVVSVVVNVVSPNVVSD

Radius of gyration: 14.59 Å; chains: 1; bounding box: 47×35×30 Å